Protein AF-A0A9D9GE45-F1 (afdb_monomer)

Solvent-accessible surface area (backbone atoms only — not comparable to full-atom values): 5219 Å² total; per-residue (Å²): 116,47,75,49,77,41,66,57,97,90,40,81,78,45,76,52,76,45,77,49,91,48,70,66,55,45,38,54,53,54,51,49,52,40,66,75,76,39,90,64,71,73,44,80,49,67,82,70,71,77,54,52,75,56,45,55,84,80,36,92,37,75,42,78,50,80,77,54,66,72,58,52,52,52,56,53,56,57,66,75,76,112

Secondary structure (DSSP, 8-state):
-EEEEEEETTEEEEEEEE--SSHHHHHHHHHHHHHHH-----EEE-S-THHHHHHTTT-S-EEE-PPPHHHHHHHHHHHT--

Foldseek 3Di:
DDWDWDDDPNHTPDTDDDDDPDLVSVLVVVVVVCVVVDHDAEAEDEDDPVNCVSCVVRYPYYDYDDDPVVVVVVVVVVVVVD

Structure (mmCIF, N/CA/C/O backbone):
data_AF-A0A9D9GE45-F1
#
_entry.id   AF-A0A9D9GE45-F1
#
loop_
_atom_site.group_PDB
_atom_site.id
_atom_site.type_symbol
_atom_site.label_atom_id
_atom_site.label_alt_id
_atom_site.label_comp_id
_atom_site.label_asym_id
_atom_site.label_entity_id
_atom_site.label_seq_id
_atom_site.pdbx_PDB_ins_code
_atom_site.Cartn_x
_atom_site.Cartn_y
_atom_site.Cartn_z
_atom_site.occupancy
_atom_site.B_iso_or_equiv
_atom_site.auth_seq_id
_atom_site.auth_comp_id
_atom_site.auth_asym_id
_atom_site.auth_atom_id
_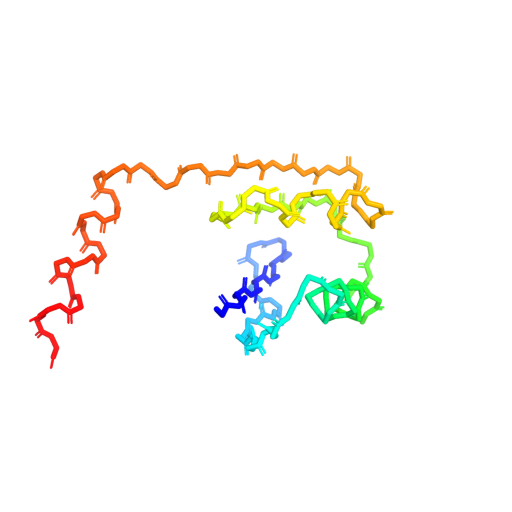atom_site.pdbx_PDB_model_num
A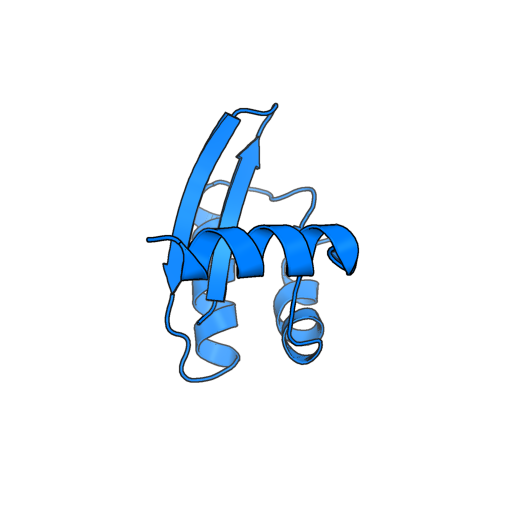TOM 1 N N . ASP A 1 1 ? 2.028 -0.804 -12.504 1.00 73.19 1 ASP A N 1
ATOM 2 C CA . ASP A 1 1 ? 1.322 0.368 -11.948 1.00 73.19 1 ASP A CA 1
ATOM 3 C C . ASP A 1 1 ? 0.813 0.030 -10.560 1.00 73.19 1 ASP A C 1
ATOM 5 O O . ASP A 1 1 ? 0.248 -1.043 -10.379 1.00 73.19 1 ASP A O 1
ATOM 9 N N . LEU A 1 2 ? 1.078 0.894 -9.582 1.00 77.44 2 LEU A N 1
ATOM 10 C CA . LEU A 1 2 ? 0.635 0.744 -8.200 1.00 77.44 2 LEU A CA 1
ATOM 11 C C . LEU A 1 2 ? -0.752 1.375 -8.060 1.00 77.44 2 LEU A C 1
ATOM 13 O O . LEU A 1 2 ? -0.932 2.546 -8.387 1.00 77.44 2 LEU A O 1
ATOM 17 N N . GLN A 1 3 ? -1.725 0.617 -7.566 1.00 82.56 3 GLN A N 1
ATOM 18 C CA . GLN A 1 3 ? -3.050 1.138 -7.232 1.00 82.56 3 GLN A CA 1
ATOM 19 C C . GLN A 1 3 ? -3.164 1.238 -5.714 1.00 82.56 3 GLN A C 1
ATOM 21 O O . GLN A 1 3 ? -2.944 0.251 -5.014 1.00 82.56 3 GLN A O 1
ATOM 26 N N . VAL A 1 4 ? -3.485 2.429 -5.211 1.00 83.69 4 VAL A N 1
ATOM 27 C CA . VAL A 1 4 ? -3.655 2.686 -3.780 1.00 83.69 4 VAL A CA 1
ATOM 28 C C . VAL A 1 4 ? -5.082 3.132 -3.528 1.00 83.69 4 VAL A C 1
ATOM 30 O O . VAL A 1 4 ? -5.569 4.083 -4.140 1.00 83.69 4 VAL A O 1
ATOM 33 N N . ILE A 1 5 ? -5.735 2.429 -2.611 1.00 84.81 5 ILE A N 1
ATOM 34 C CA . ILE A 1 5 ? -7.095 2.699 -2.163 1.00 84.81 5 ILE A CA 1
ATOM 35 C C . ILE A 1 5 ? -7.035 2.861 -0.647 1.00 84.81 5 ILE A C 1
ATOM 37 O O . ILE A 1 5 ? -6.557 1.971 0.052 1.00 84.81 5 ILE A O 1
ATOM 41 N N . LEU A 1 6 ? -7.527 3.991 -0.147 1.00 85.06 6 LEU A N 1
ATOM 42 C CA . LEU A 1 6 ? -7.682 4.263 1.274 1.00 85.06 6 LEU A CA 1
ATOM 43 C C . LEU A 1 6 ? -9.164 4.380 1.605 1.00 85.06 6 LEU A C 1
ATOM 45 O O . LEU A 1 6 ? -9.886 5.177 1.002 1.00 85.06 6 LEU A O 1
ATOM 49 N N . ALA A 1 7 ? -9.593 3.632 2.613 1.00 84.75 7 ALA A N 1
ATOM 50 C CA . ALA A 1 7 ? -10.937 3.713 3.152 1.00 84.75 7 ALA A CA 1
ATOM 51 C C . ALA A 1 7 ? -10.903 3.778 4.681 1.00 84.75 7 ALA A C 1
ATOM 53 O O . ALA A 1 7 ? -10.056 3.156 5.319 1.00 84.75 7 ALA A O 1
ATOM 54 N N . GLN A 1 8 ? -11.853 4.503 5.267 1.00 83.81 8 GLN A N 1
ATOM 55 C CA . GLN A 1 8 ? -12.049 4.590 6.711 1.00 83.81 8 GLN A CA 1
ATOM 56 C C . GLN A 1 8 ? -13.542 4.472 7.015 1.00 83.81 8 GLN A C 1
ATOM 58 O O . GLN A 1 8 ? -14.358 5.145 6.390 1.00 83.81 8 GLN A O 1
ATOM 63 N N . ASN A 1 9 ? -13.918 3.600 7.956 1.00 84.50 9 ASN A N 1
ATOM 64 C CA . ASN A 1 9 ? -15.320 3.370 8.341 1.00 84.50 9 ASN A CA 1
ATOM 65 C C . ASN A 1 9 ? -16.251 3.067 7.145 1.00 84.50 9 ASN A C 1
ATOM 67 O O . ASN A 1 9 ? -17.389 3.530 7.094 1.00 84.50 9 ASN A O 1
ATOM 71 N N . GLY A 1 10 ? -15.751 2.318 6.156 1.00 80.56 10 GLY A N 1
ATOM 72 C CA . GLY A 1 10 ? -16.493 1.974 4.937 1.00 80.56 10 GLY A CA 1
ATOM 73 C C . GLY A 1 10 ? -16.631 3.109 3.915 1.00 80.56 10 GLY A C 1
ATOM 74 O O . GLY A 1 10 ? -17.224 2.893 2.863 1.00 80.56 10 GLY A O 1
ATOM 75 N N . GLN A 1 11 ? -16.078 4.296 4.183 1.00 84.88 11 GLN A N 1
ATOM 76 C CA . GLN A 1 11 ? -16.020 5.397 3.224 1.00 84.88 11 GLN A CA 1
ATOM 77 C C . GLN A 1 11 ? -14.680 5.409 2.496 1.00 84.88 11 GLN A C 1
ATOM 79 O O . GLN A 1 11 ? -13.625 5.298 3.119 1.00 84.88 11 GLN A O 1
ATOM 84 N N . LEU A 1 12 ? -14.727 5.576 1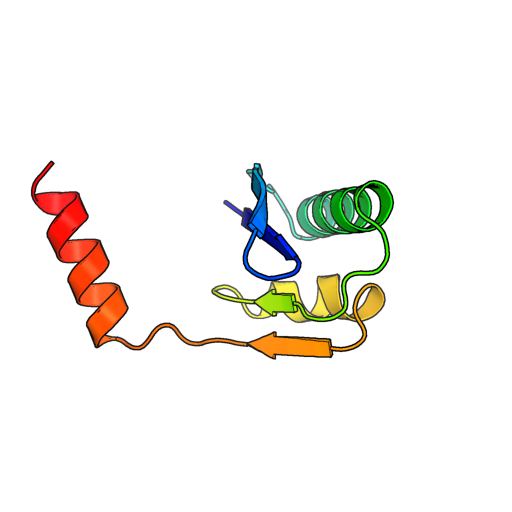.175 1.00 85.12 12 LEU A N 1
ATOM 85 C CA . LEU A 1 12 ? -13.542 5.794 0.357 1.00 85.12 12 LEU A CA 1
ATOM 86 C C . LEU A 1 12 ? -13.010 7.212 0.601 1.00 85.12 12 LEU A C 1
ATOM 88 O O . LEU A 1 12 ? -13.726 8.184 0.372 1.00 85.12 12 LEU A O 1
ATOM 92 N N . LEU A 1 13 ? -11.757 7.319 1.035 1.00 84.25 13 LEU A N 1
ATOM 93 C CA . LEU A 1 13 ? -11.078 8.597 1.265 1.00 84.25 13 LEU A CA 1
ATOM 94 C C . LEU A 1 13 ? -10.156 8.977 0.105 1.00 84.25 13 LEU A C 1
ATOM 96 O O . LEU A 1 13 ? -10.022 10.154 -0.222 1.00 84.25 13 LEU A O 1
ATOM 100 N N . PHE A 1 14 ? -9.519 7.980 -0.510 1.00 85.25 14 PHE A N 1
ATOM 101 C CA . PHE A 1 14 ? -8.562 8.175 -1.592 1.00 85.25 14 PHE A CA 1
ATOM 102 C C . PHE A 1 14 ? -8.529 6.947 -2.499 1.00 85.25 14 PHE A C 1
ATOM 104 O O . PHE A 1 14 ? -8.518 5.814 -2.023 1.00 85.25 14 PHE A O 1
ATOM 111 N N . ALA A 1 15 ? -8.478 7.170 -3.806 1.00 87.19 15 ALA A N 1
ATOM 112 C CA . ALA A 1 15 ? -8.181 6.140 -4.789 1.00 87.19 15 ALA A CA 1
ATOM 113 C C . ALA A 1 15 ? -7.320 6.768 -5.878 1.00 87.19 15 ALA A C 1
ATOM 115 O O . ALA A 1 15 ? -7.748 7.716 -6.536 1.00 87.19 15 ALA A O 1
ATOM 116 N N . ASN A 1 16 ? -6.104 6.266 -6.052 1.00 86.12 16 ASN A N 1
ATOM 117 C CA . ASN A 1 16 ? -5.202 6.779 -7.071 1.00 86.12 16 ASN A CA 1
ATOM 118 C C . ASN A 1 16 ? -4.313 5.667 -7.627 1.00 86.12 16 ASN A C 1
ATOM 120 O O . ASN A 1 16 ? -3.975 4.701 -6.939 1.00 86.12 16 ASN A O 1
ATOM 124 N N . SER A 1 17 ? -3.930 5.820 -8.888 1.00 85.56 17 SER A N 1
ATOM 125 C CA . SER A 1 17 ? -2.971 4.957 -9.561 1.00 85.56 17 SER A CA 1
ATOM 126 C C . SER A 1 17 ? -1.676 5.721 -9.782 1.00 85.56 17 SER A C 1
ATOM 128 O O . SER A 1 17 ? -1.669 6.768 -10.429 1.00 85.56 17 SER A O 1
ATOM 130 N N . PHE A 1 18 ? -0.572 5.171 -9.296 1.00 83.06 18 PHE A N 1
ATOM 131 C CA . PHE A 1 18 ? 0.755 5.726 -9.483 1.00 83.06 18 PHE A CA 1
ATOM 132 C C . PHE A 1 18 ? 1.617 4.763 -10.299 1.00 83.06 18 PHE A C 1
ATOM 134 O O . PHE A 1 18 ? 1.782 3.586 -9.967 1.00 83.06 18 PHE A O 1
ATOM 141 N N . LYS A 1 19 ? 2.188 5.258 -11.395 1.00 84.75 19 LYS A N 1
ATOM 142 C CA . LYS A 1 19 ? 3.089 4.475 -12.239 1.00 84.75 19 LYS A CA 1
ATOM 143 C C . LYS A 1 19 ? 4.505 4.513 -11.668 1.00 84.75 19 LYS A C 1
ATOM 145 O O . LYS A 1 19 ? 5.348 5.254 -12.156 1.00 84.75 19 LYS A O 1
ATOM 150 N N . ALA A 1 20 ? 4.738 3.714 -10.628 1.00 80.06 20 ALA A N 1
ATOM 151 C CA . ALA A 1 20 ? 6.061 3.547 -10.039 1.00 80.06 20 ALA A CA 1
ATOM 152 C C . ALA A 1 20 ? 7.008 2.855 -11.031 1.00 80.06 20 ALA A C 1
ATOM 154 O O . ALA A 1 20 ? 6.708 1.764 -11.522 1.00 80.06 20 ALA A O 1
ATOM 155 N N . VAL A 1 21 ? 8.148 3.485 -11.318 1.00 81.50 21 VAL A N 1
ATOM 156 C CA . VAL A 1 21 ? 9.195 2.937 -12.197 1.00 81.50 21 VAL A CA 1
ATOM 157 C C . VAL A 1 21 ? 10.105 1.972 -11.425 1.00 81.50 21 VAL A C 1
ATOM 159 O O . VAL A 1 21 ? 10.759 1.113 -12.013 1.00 81.50 21 VAL A O 1
ATOM 162 N N . ASN A 1 22 ? 10.138 2.091 -10.095 1.00 82.31 22 ASN A N 1
ATOM 163 C CA . ASN A 1 22 ? 10.872 1.217 -9.185 1.00 82.31 22 ASN A CA 1
ATOM 164 C C . ASN A 1 22 ? 10.226 1.196 -7.781 1.00 82.31 22 ASN A C 1
ATOM 166 O O . ASN A 1 22 ? 9.309 1.962 -7.480 1.00 82.31 22 ASN A O 1
ATOM 170 N N . ASN A 1 23 ? 10.744 0.334 -6.903 1.00 79.69 23 ASN A N 1
ATOM 171 C CA . ASN A 1 23 ? 10.236 0.160 -5.538 1.00 79.69 23 ASN A CA 1
ATOM 172 C C . ASN A 1 23 ? 10.446 1.387 -4.634 1.00 79.69 23 ASN A C 1
ATOM 174 O O . ASN A 1 23 ? 9.659 1.602 -3.717 1.00 79.69 23 ASN A O 1
ATOM 178 N N . I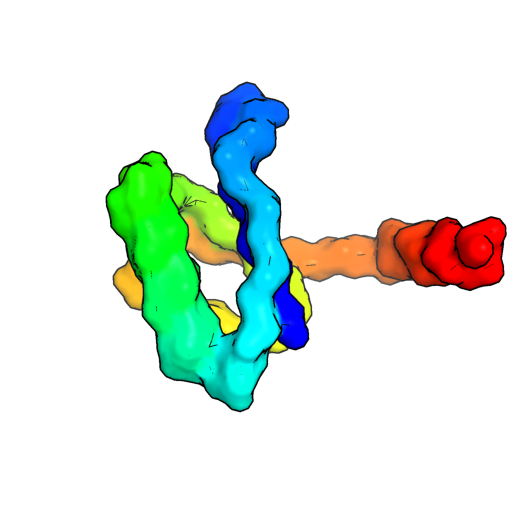LE A 1 24 ? 11.469 2.206 -4.898 1.00 83.12 24 ILE A N 1
ATOM 179 C CA . ILE A 1 24 ? 11.757 3.415 -4.112 1.00 83.12 24 ILE A CA 1
ATOM 180 C C . ILE A 1 24 ? 10.655 4.457 -4.334 1.00 83.12 24 ILE A C 1
ATOM 182 O O . ILE A 1 24 ? 10.138 5.037 -3.383 1.00 83.12 24 ILE A O 1
ATOM 186 N N . GLU A 1 25 ? 10.239 4.666 -5.583 1.00 84.50 25 GLU A N 1
ATOM 187 C CA . GLU A 1 25 ? 9.133 5.576 -5.898 1.00 84.50 25 GLU A CA 1
ATOM 188 C C . GLU A 1 25 ? 7.809 5.101 -5.291 1.00 84.50 25 GLU A C 1
ATOM 190 O O . GLU A 1 25 ? 7.053 5.910 -4.753 1.00 84.50 25 GLU A O 1
ATOM 195 N N . ALA A 1 26 ? 7.547 3.789 -5.325 1.00 82.06 26 ALA A N 1
ATOM 196 C CA . ALA A 1 26 ? 6.388 3.208 -4.654 1.00 82.06 26 ALA A CA 1
ATOM 197 C C . ALA A 1 26 ? 6.415 3.492 -3.142 1.00 82.06 26 ALA A C 1
ATOM 199 O O . ALA A 1 26 ? 5.391 3.874 -2.577 1.00 82.06 26 ALA A O 1
ATOM 200 N N . GLN A 1 27 ? 7.585 3.381 -2.501 1.00 81.00 27 GLN A N 1
ATOM 201 C CA . GLN A 1 27 ? 7.753 3.688 -1.081 1.00 81.00 27 GLN A CA 1
ATOM 202 C C . GLN A 1 27 ? 7.396 5.139 -0.759 1.00 81.00 27 GLN A C 1
ATOM 204 O O . GLN A 1 27 ? 6.605 5.389 0.149 1.00 81.00 27 GLN A O 1
ATOM 209 N N . TYR A 1 28 ? 7.954 6.094 -1.510 1.00 85.38 28 TYR A N 1
ATOM 210 C CA . TYR A 1 28 ? 7.700 7.518 -1.286 1.00 85.38 28 TYR A CA 1
ATOM 211 C C . TYR A 1 28 ? 6.231 7.873 -1.473 1.00 85.38 28 TYR A C 1
ATOM 213 O O . TYR A 1 28 ? 5.679 8.626 -0.674 1.00 85.38 28 TYR A O 1
ATOM 221 N N . PHE A 1 29 ? 5.591 7.311 -2.499 1.00 85.31 29 PHE A N 1
ATOM 222 C CA . PHE A 1 29 ? 4.175 7.542 -2.742 1.00 85.31 29 PHE A CA 1
ATOM 223 C C . PHE A 1 29 ? 3.315 7.035 -1.579 1.00 85.31 29 PHE A C 1
ATOM 225 O O . PHE A 1 29 ? 2.472 7.764 -1.063 1.00 85.31 29 PHE A O 1
ATOM 232 N N . ILE A 1 30 ? 3.564 5.809 -1.118 1.00 81.00 30 ILE A N 1
ATOM 233 C CA . ILE A 1 30 ? 2.808 5.205 -0.018 1.00 81.00 30 ILE A CA 1
ATOM 234 C C . ILE A 1 30 ? 3.042 5.959 1.300 1.00 81.00 30 ILE A C 1
ATOM 236 O O . ILE A 1 30 ? 2.089 6.210 2.038 1.00 81.00 30 ILE A O 1
ATOM 240 N N . ALA A 1 31 ? 4.282 6.375 1.575 1.00 80.94 31 ALA A N 1
ATOM 241 C CA . ALA A 1 31 ? 4.613 7.181 2.748 1.00 80.94 31 ALA A CA 1
ATOM 242 C C . ALA A 1 31 ? 3.929 8.559 2.716 1.00 80.94 31 ALA A C 1
ATOM 244 O O . ALA A 1 31 ? 3.418 9.007 3.740 1.00 80.94 31 ALA A O 1
ATOM 245 N N . ALA A 1 32 ? 3.861 9.208 1.548 1.00 85.69 32 ALA A N 1
ATOM 246 C CA . ALA A 1 32 ? 3.163 10.482 1.383 1.00 85.69 32 ALA A CA 1
ATOM 247 C C . ALA A 1 32 ? 1.656 10.347 1.658 1.00 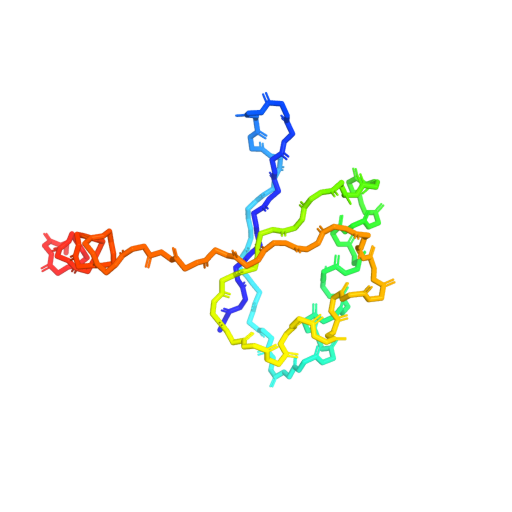85.69 32 ALA A C 1
ATOM 249 O O . ALA A 1 32 ? 1.099 11.151 2.403 1.00 85.69 32 ALA A O 1
ATOM 250 N N . VAL A 1 33 ? 1.015 9.292 1.140 1.00 83.88 33 VAL A N 1
ATOM 251 C CA . VAL A 1 33 ? -0.401 8.999 1.426 1.00 83.88 33 VAL A CA 1
ATOM 252 C C . VAL A 1 33 ? -0.617 8.758 2.925 1.00 83.88 33 VAL A C 1
ATOM 254 O O . VAL A 1 33 ? -1.540 9.317 3.514 1.00 83.88 33 VAL A O 1
ATOM 257 N N . ALA A 1 34 ? 0.251 7.978 3.575 1.00 81.88 34 ALA A N 1
ATOM 258 C CA . ALA A 1 34 ? 0.165 7.747 5.018 1.00 81.88 34 ALA A CA 1
ATOM 259 C C . ALA A 1 34 ? 0.366 9.037 5.837 1.00 81.88 34 ALA A C 1
ATOM 261 O O . ALA A 1 34 ? -0.261 9.222 6.877 1.00 81.88 34 ALA A O 1
ATOM 262 N N . GLN A 1 35 ? 1.214 9.955 5.372 1.00 84.56 35 GLN A N 1
ATOM 263 C CA . GLN A 1 35 ? 1.426 11.239 6.035 1.00 84.56 35 GLN A CA 1
ATOM 264 C C . GLN A 1 35 ? 0.216 12.177 5.895 1.00 84.56 35 GLN A C 1
ATOM 266 O O . GLN A 1 35 ? -0.119 12.874 6.851 1.00 84.56 35 GLN A O 1
ATOM 271 N N . GLU A 1 36 ? -0.434 12.200 4.730 1.00 86.19 36 GLU A N 1
ATOM 272 C CA . GLU A 1 36 ? -1.571 13.082 4.442 1.00 86.19 36 GLU A CA 1
ATOM 273 C C . GLU A 1 36 ? -2.838 12.677 5.208 1.00 86.19 36 GLU A C 1
ATOM 275 O O . GLU A 1 36 ? -3.524 13.530 5.771 1.00 86.19 36 GLU A O 1
ATOM 280 N N . TYR A 1 37 ? -3.128 11.377 5.272 1.00 83.75 37 TYR A N 1
ATOM 281 C CA . TYR A 1 37 ? -4.371 10.865 5.857 1.00 83.75 37 TYR A CA 1
ATOM 282 C C . TYR A 1 37 ? -4.227 10.369 7.305 1.00 83.75 37 TYR A C 1
ATOM 284 O O . TYR A 1 37 ? -5.216 9.988 7.934 1.00 83.75 37 TYR A O 1
ATOM 292 N N . GLY A 1 38 ? -3.015 10.414 7.860 1.00 79.38 38 GLY A N 1
ATOM 293 C CA . GLY A 1 38 ? -2.729 9.992 9.226 1.00 79.38 38 GLY A CA 1
ATOM 294 C C . GLY A 1 38 ? -2.477 8.483 9.363 1.00 79.38 38 GLY A C 1
ATOM 295 O O . GLY A 1 38 ? -2.281 7.776 8.374 1.00 79.38 38 GLY A O 1
ATOM 296 N N . PRO A 1 39 ? -2.425 7.964 10.604 1.00 76.81 39 PRO A N 1
ATOM 297 C CA . PRO A 1 39 ? -1.998 6.593 10.858 1.00 76.81 39 PRO A CA 1
ATOM 298 C C . PRO A 1 39 ? -2.929 5.578 10.185 1.00 76.81 39 PRO A C 1
ATOM 300 O O . PRO A 1 39 ? -4.106 5.469 10.524 1.00 76.81 39 PRO A O 1
ATOM 303 N N . ILE A 1 40 ? -2.373 4.806 9.251 1.00 78.44 40 ILE A N 1
ATOM 304 C CA . ILE A 1 40 ? -3.079 3.721 8.568 1.00 78.44 40 ILE A CA 1
ATOM 305 C C . ILE A 1 40 ? -2.996 2.466 9.440 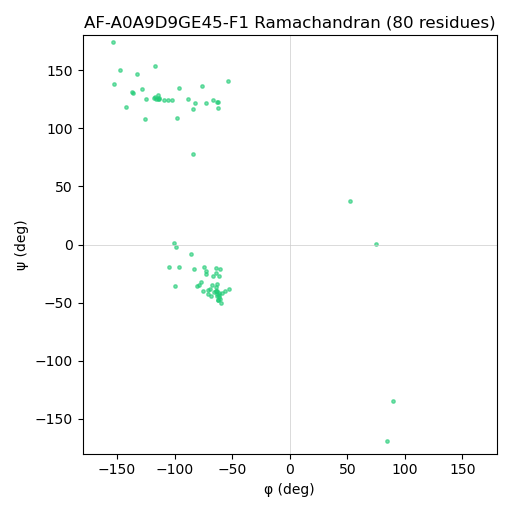1.00 78.44 40 ILE A C 1
ATOM 307 O O . ILE A 1 40 ? -1.911 1.947 9.704 1.00 78.44 40 ILE A O 1
ATOM 311 N N . GLU A 1 41 ? -4.151 1.983 9.898 1.00 73.81 41 GLU A N 1
ATOM 312 C CA . GLU A 1 41 ? -4.219 0.830 10.802 1.00 73.81 41 GLU A CA 1
ATOM 313 C C . GLU A 1 41 ? -3.973 -0.497 10.088 1.00 73.81 41 GLU A C 1
ATOM 315 O O . GLU A 1 41 ? -3.295 -1.355 10.641 1.00 73.81 41 GLU A O 1
ATOM 320 N N . ASN A 1 42 ? -4.506 -0.662 8.875 1.00 75.44 42 ASN A N 1
ATOM 321 C CA . ASN A 1 42 ? -4.462 -1.915 8.128 1.00 75.44 42 ASN A CA 1
ATOM 322 C C . ASN A 1 42 ? -4.121 -1.651 6.664 1.00 75.44 42 ASN A C 1
ATOM 324 O O . ASN A 1 42 ? -4.759 -0.817 6.020 1.00 75.44 42 ASN A O 1
ATOM 328 N N . VAL A 1 43 ? -3.163 -2.404 6.129 1.00 79.62 43 VAL A N 1
ATOM 329 C CA . VAL A 1 43 ? -2.826 -2.378 4.704 1.00 79.62 43 VAL A CA 1
ATOM 330 C C . VAL A 1 43 ? -3.170 -3.708 4.061 1.00 79.62 43 VAL A C 1
ATOM 332 O O . VAL A 1 43 ? -2.721 -4.763 4.509 1.00 79.62 43 VAL A O 1
ATOM 335 N N . LEU A 1 44 ? -3.958 -3.635 2.991 1.00 76.44 44 LEU A N 1
ATOM 336 C CA . LEU A 1 44 ? -4.272 -4.759 2.124 1.00 76.44 44 LEU A CA 1
ATOM 337 C C . LEU A 1 44 ? -3.356 -4.702 0.904 1.00 76.44 44 LEU A C 1
ATOM 339 O O . LEU A 1 44 ? -3.502 -3.825 0.055 1.00 76.44 44 LEU A O 1
ATOM 343 N N . LEU A 1 45 ? -2.406 -5.633 0.826 1.00 76.44 45 LEU A N 1
ATOM 344 C CA . LEU A 1 45 ? -1.474 -5.717 -0.295 1.00 76.44 45 LEU A CA 1
ATOM 345 C C . LEU A 1 45 ? -1.894 -6.839 -1.254 1.00 76.44 45 LEU A C 1
ATOM 347 O O . LEU A 1 45 ? -2.009 -7.999 -0.851 1.00 76.44 45 LEU A O 1
ATOM 351 N N . GLY A 1 46 ? -2.087 -6.487 -2.524 1.00 73.25 46 GLY A N 1
ATOM 352 C CA . GLY A 1 46 ? -2.267 -7.423 -3.634 1.00 73.25 46 GLY A CA 1
ATOM 353 C C . GLY A 1 46 ? -1.130 -7.286 -4.651 1.00 73.25 46 GLY A C 1
ATOM 354 O O . GLY A 1 46 ? -0.531 -6.219 -4.774 1.00 73.25 46 GLY A O 1
ATOM 355 N N . GLY A 1 47 ? -0.828 -8.353 -5.394 1.00 74.69 47 GLY A N 1
ATOM 356 C CA . GLY A 1 47 ? 0.196 -8.336 -6.449 1.00 74.69 47 GLY A CA 1
ATOM 357 C C . GLY A 1 47 ? 1.609 -8.696 -5.970 1.00 74.69 47 GLY A C 1
ATOM 358 O O . GLY A 1 47 ? 1.788 -9.699 -5.276 1.00 74.69 47 GLY A O 1
ATOM 359 N N . ASP A 1 48 ? 2.611 -7.916 -6.396 1.00 72.31 48 ASP A N 1
ATOM 360 C CA . ASP A 1 48 ? 4.043 -8.232 -6.259 1.00 72.31 48 ASP A CA 1
ATOM 361 C C . ASP A 1 48 ? 4.485 -8.353 -4.784 1.00 72.31 48 ASP A C 1
ATOM 363 O O . ASP A 1 48 ? 4.314 -7.411 -4.002 1.00 72.31 48 ASP A O 1
ATOM 367 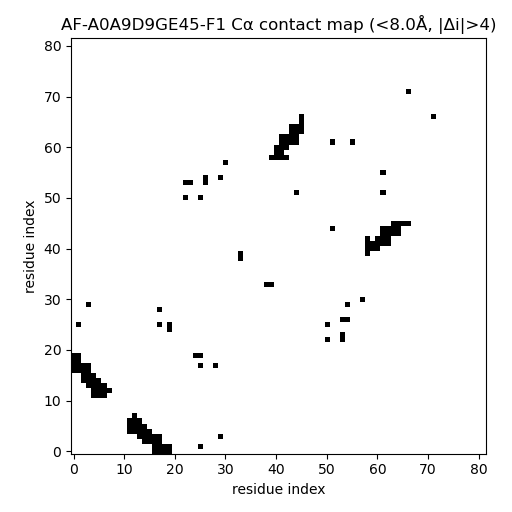N N . PRO A 1 49 ? 5.055 -9.497 -4.360 1.00 68.81 49 PRO A N 1
ATOM 368 C CA . PRO A 1 49 ? 5.558 -9.669 -3.006 1.00 68.81 49 PRO A CA 1
ATOM 369 C C . PRO A 1 49 ? 6.726 -8.760 -2.620 1.00 68.81 49 PRO A C 1
ATOM 371 O O . PRO A 1 49 ? 6.842 -8.442 -1.440 1.00 68.81 49 PRO A O 1
ATOM 374 N N . ALA A 1 50 ? 7.525 -8.266 -3.569 1.00 73.56 50 ALA A N 1
ATOM 375 C CA . ALA A 1 50 ? 8.649 -7.376 -3.272 1.00 73.56 50 ALA A CA 1
ATOM 376 C C . ALA A 1 50 ? 8.212 -6.029 -2.667 1.00 73.56 50 ALA A C 1
ATOM 378 O O . ALA A 1 50 ? 9.004 -5.351 -2.016 1.00 73.56 50 ALA A O 1
ATOM 379 N N . LEU A 1 51 ? 6.948 -5.642 -2.860 1.00 73.44 51 LEU A N 1
ATOM 380 C CA . LEU A 1 51 ? 6.380 -4.415 -2.306 1.00 73.44 51 LEU A CA 1
ATOM 381 C C . LEU A 1 51 ? 6.134 -4.509 -0.795 1.00 73.44 51 LEU A C 1
ATOM 383 O O . LEU A 1 51 ? 6.145 -3.488 -0.117 1.00 73.44 51 LEU A O 1
ATOM 387 N N . GLU A 1 52 ? 5.949 -5.712 -0.249 1.00 78.69 52 GLU A N 1
ATOM 388 C CA . GLU A 1 52 ? 5.706 -5.920 1.184 1.00 78.69 52 GLU A CA 1
ATOM 389 C C . GLU A 1 52 ? 6.905 -5.477 2.029 1.00 78.69 52 GLU A C 1
ATOM 391 O O . GLU A 1 52 ? 6.748 -4.764 3.023 1.00 78.69 52 GLU A O 1
ATOM 396 N N . ASP A 1 53 ? 8.111 -5.820 1.572 1.00 76.38 53 ASP A N 1
ATOM 397 C CA . ASP A 1 53 ? 9.362 -5.421 2.216 1.00 76.38 53 ASP A CA 1
ATOM 398 C C . ASP A 1 53 ? 9.549 -3.903 2.261 1.00 76.38 53 ASP A C 1
ATOM 400 O O . ASP A 1 53 ? 10.198 -3.391 3.169 1.00 76.38 53 ASP A O 1
ATOM 404 N N . VAL A 1 54 ? 8.949 -3.192 1.308 1.00 73.19 54 VAL A N 1
ATOM 405 C CA . VAL A 1 54 ? 9.033 -1.737 1.167 1.00 73.19 54 VAL A CA 1
ATOM 406 C C . VAL A 1 54 ? 8.078 -1.025 2.129 1.00 73.19 54 VAL A C 1
ATOM 408 O O . VAL A 1 54 ? 8.394 0.046 2.651 1.00 73.19 54 VAL A O 1
ATOM 411 N N . ILE A 1 55 ? 6.902 -1.608 2.371 1.00 76.50 55 ILE A N 1
ATOM 412 C CA . ILE A 1 55 ? 5.830 -0.956 3.133 1.00 76.50 55 ILE A CA 1
ATOM 413 C C . ILE A 1 55 ? 5.804 -1.351 4.613 1.00 76.50 55 ILE A C 1
ATOM 415 O O . ILE A 1 55 ? 5.269 -0.603 5.429 1.00 76.50 55 ILE A O 1
ATOM 419 N N . LYS A 1 56 ? 6.420 -2.476 4.997 1.00 78.31 56 LYS A N 1
ATOM 420 C CA . LYS A 1 56 ? 6.464 -2.953 6.396 1.00 78.31 56 LYS A CA 1
ATOM 421 C C . LYS A 1 56 ? 7.131 -1.996 7.380 1.00 78.31 56 LYS A C 1
ATOM 423 O O . LYS A 1 56 ? 6.873 -2.081 8.574 1.00 78.31 56 LYS A O 1
ATOM 428 N N . GLU A 1 57 ? 7.963 -1.079 6.896 1.00 74.50 57 GLU A N 1
ATOM 429 C CA . GLU A 1 57 ? 8.576 -0.038 7.729 1.00 74.50 57 GLU A CA 1
ATOM 430 C C . GLU A 1 57 ? 7.574 1.050 8.146 1.00 74.50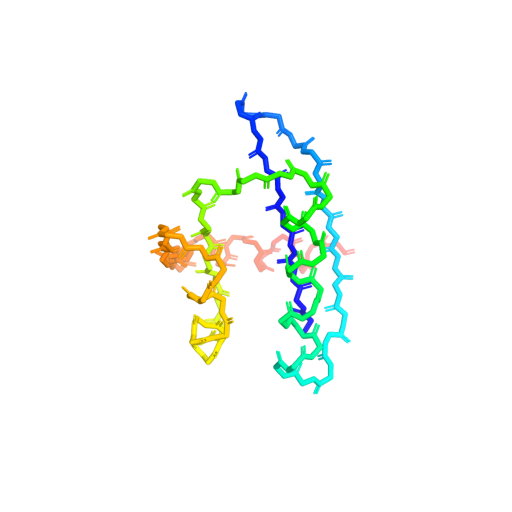 57 GLU A C 1
ATOM 432 O O . GLU A 1 57 ? 7.767 1.709 9.166 1.00 74.50 57 GLU A O 1
ATOM 437 N N . HIS A 1 58 ? 6.487 1.211 7.385 1.00 72.81 58 HIS A N 1
ATOM 438 C CA . HIS A 1 58 ? 5.502 2.282 7.564 1.00 72.81 58 HIS A CA 1
ATOM 439 C C . HIS A 1 58 ? 4.201 1.801 8.212 1.00 72.81 58 HIS A C 1
ATOM 441 O O . HIS A 1 58 ? 3.466 2.610 8.779 1.00 72.81 58 HIS A O 1
ATOM 447 N N . PHE A 1 59 ? 3.919 0.493 8.181 1.00 77.38 59 PHE A N 1
ATOM 448 C CA . PHE A 1 59 ? 2.650 -0.066 8.654 1.00 77.38 59 PHE A C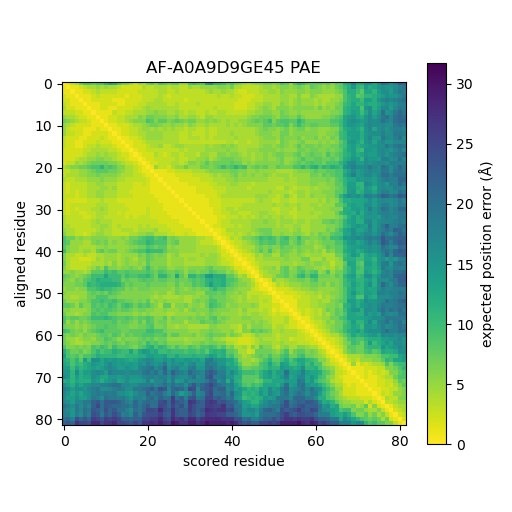A 1
ATOM 449 C C . PHE A 1 59 ? 2.845 -1.209 9.639 1.00 77.38 59 PHE A C 1
ATOM 451 O O . PHE A 1 59 ? 3.606 -2.142 9.403 1.00 77.38 59 PHE A O 1
ATOM 458 N N . LYS A 1 60 ? 2.091 -1.161 10.741 1.00 74.81 60 LYS A N 1
ATOM 459 C CA . LYS A 1 60 ? 2.127 -2.192 11.789 1.00 74.81 60 LYS A CA 1
ATOM 460 C C . LYS A 1 60 ? 1.372 -3.463 11.412 1.00 74.81 60 LYS A C 1
ATOM 462 O O . LYS A 1 60 ? 1.766 -4.543 11.842 1.00 74.81 60 LYS A O 1
ATOM 467 N N . HIS A 1 61 ? 0.295 -3.337 10.637 1.00 78.62 61 HIS A N 1
ATOM 468 C CA . HIS A 1 61 ? -0.535 -4.466 10.232 1.00 78.62 61 HIS A CA 1
ATOM 469 C C . HIS A 1 61 ? -0.667 -4.496 8.714 1.00 78.62 61 HIS A C 1
ATOM 471 O O . HIS A 1 61 ? -1.353 -3.673 8.106 1.00 78.62 61 HIS A O 1
ATOM 477 N N . ILE A 1 62 ? 0.006 -5.470 8.109 1.00 80.25 62 ILE A N 1
ATOM 478 C CA . ILE A 1 62 ? -0.083 -5.761 6.682 1.00 80.25 62 ILE A CA 1
ATOM 479 C C . ILE A 1 62 ? -0.741 -7.123 6.547 1.00 80.25 62 ILE A C 1
ATOM 481 O O . ILE A 1 62 ? -0.297 -8.102 7.142 1.00 80.25 62 ILE A O 1
ATOM 485 N N . SER A 1 63 ? -1.817 -7.174 5.774 1.00 79.12 63 SER A N 1
ATOM 486 C CA . SER A 1 63 ? -2.462 -8.415 5.374 1.00 79.12 63 SER A CA 1
ATOM 487 C C . SER A 1 63 ? -2.370 -8.532 3.863 1.00 79.12 63 SER A C 1
ATOM 489 O O . SER A 1 63 ? -2.775 -7.630 3.126 1.00 79.12 63 SER A O 1
ATOM 491 N N . ARG A 1 64 ? -1.846 -9.657 3.382 1.00 74.19 64 ARG A N 1
ATOM 492 C CA . ARG A 1 64 ? -1.987 -9.997 1.969 1.00 74.19 64 ARG A CA 1
ATOM 493 C C . ARG A 1 64 ? -3.400 -10.490 1.737 1.00 74.19 64 ARG A C 1
ATOM 495 O O . ARG A 1 64 ? -3.903 -11.315 2.498 1.00 74.19 64 ARG A O 1
ATOM 502 N N . PHE A 1 65 ? -4.004 -10.036 0.654 1.00 72.75 65 PHE A N 1
ATOM 503 C CA . PHE A 1 65 ? -5.189 -10.685 0.128 1.00 72.75 65 PHE A CA 1
ATOM 504 C C . PHE A 1 65 ? -4.833 -11.272 -1.230 1.00 72.75 65 PHE A C 1
ATOM 506 O O . PHE A 1 65 ? -4.325 -10.594 -2.123 1.00 72.75 65 PHE A O 1
ATOM 513 N N . SER A 1 66 ? -5.071 -12.566 -1.381 1.00 64.81 66 SER A N 1
ATOM 514 C CA . SER A 1 66 ? -5.237 -13.156 -2.699 1.00 64.81 66 SER A CA 1
ATOM 515 C C . SER A 1 66 ? -6.678 -12.906 -3.106 1.00 64.81 66 SER A C 1
ATOM 517 O O . SER A 1 66 ? -7.597 -13.310 -2.392 1.00 64.81 66 SER A O 1
ATOM 519 N N . ILE A 1 67 ? -6.880 -12.235 -4.236 1.00 64.00 67 ILE A N 1
ATOM 520 C CA . ILE A 1 67 ? -8.192 -12.242 -4.878 1.00 64.00 67 ILE A CA 1
ATOM 521 C C . ILE A 1 67 ? -8.451 -13.701 -5.274 1.00 64.00 67 ILE A C 1
ATOM 523 O O . ILE A 1 67 ? -7.603 -14.267 -5.968 1.00 64.00 67 ILE A O 1
ATOM 527 N N . PRO A 1 68 ? -9.548 -14.329 -4.812 1.00 70.88 68 PRO A N 1
ATOM 528 C CA . PRO A 1 68 ? -9.908 -15.669 -5.254 1.00 70.88 68 PRO A CA 1
ATOM 529 C C . PRO A 1 68 ? -9.966 -15.717 -6.782 1.00 70.88 68 PRO A C 1
ATOM 531 O O . PRO A 1 68 ? -10.440 -14.767 -7.407 1.00 70.88 68 PRO A O 1
ATOM 534 N N . GLU A 1 69 ? -9.491 -16.811 -7.371 1.00 70.69 69 GLU A N 1
ATOM 535 C CA . GLU A 1 69 ? -9.375 -16.993 -8.827 1.00 70.69 69 GLU A CA 1
ATOM 536 C C . GLU A 1 69 ? -10.713 -16.706 -9.538 1.00 70.69 69 GLU A C 1
ATOM 538 O O . GLU A 1 69 ? -10.764 -15.984 -10.528 1.00 70.69 69 GLU A O 1
ATOM 543 N N . GLU A 1 70 ? -11.815 -17.109 -8.906 1.00 63.69 70 GLU A N 1
ATOM 544 C CA . GLU A 1 70 ? -13.205 -16.862 -9.311 1.00 63.69 70 GLU A CA 1
ATOM 545 C C . GLU A 1 70 ? -13.540 -15.366 -9.493 1.00 63.69 70 GLU A C 1
ATOM 547 O O . GLU A 1 70 ? -14.246 -14.977 -10.425 1.00 63.69 70 GLU A O 1
ATOM 552 N N . ILE A 1 71 ? -13.026 -14.495 -8.615 1.00 61.44 71 ILE A N 1
ATOM 553 C CA . ILE A 1 71 ? -13.230 -13.041 -8.705 1.00 61.44 71 ILE A CA 1
ATOM 554 C C . ILE A 1 71 ? -12.300 -12.432 -9.760 1.00 61.44 71 ILE A C 1
ATOM 556 O O . ILE A 1 71 ? -12.701 -11.498 -10.458 1.00 61.44 71 ILE A O 1
ATOM 560 N N . GLN A 1 72 ? -11.082 -12.959 -9.916 1.00 59.41 72 GLN A N 1
ATOM 561 C CA . GLN A 1 72 ? -10.179 -12.551 -10.997 1.00 59.41 72 GLN A CA 1
ATOM 562 C C . GLN A 1 72 ? -10.773 -12.859 -12.375 1.00 59.41 72 GLN A C 1
ATOM 564 O O . GLN A 1 72 ? -10.799 -11.977 -13.234 1.00 59.41 72 GLN A O 1
ATOM 569 N N . GLU A 1 73 ? -11.294 -14.071 -12.569 1.00 64.06 73 GLU A N 1
ATOM 570 C CA . GLU A 1 73 ? -11.956 -14.488 -13.806 1.00 64.06 73 GLU A CA 1
ATOM 571 C C . GLU A 1 73 ? -13.193 -13.635 -14.097 1.00 64.06 73 GLU A C 1
ATOM 573 O O . GLU A 1 73 ? -13.373 -13.167 -15.223 1.00 64.06 73 GLU A O 1
ATOM 578 N N . PHE A 1 74 ? -14.014 -13.351 -13.082 1.00 68.62 74 PHE A N 1
ATOM 579 C CA . PHE A 1 74 ? -15.180 -12.483 -13.235 1.00 68.62 74 PHE A CA 1
ATOM 580 C C . PHE A 1 74 ? -14.805 -11.059 -13.688 1.00 68.62 74 PHE A C 1
ATOM 582 O O . PHE A 1 74 ? -15.401 -10.535 -14.633 1.00 68.62 74 PHE A O 1
ATOM 589 N N . LEU A 1 75 ? -13.798 -10.438 -13.060 1.00 48.31 75 LEU A N 1
ATOM 590 C CA . LEU A 1 75 ? -13.306 -9.106 -13.441 1.00 48.31 75 LEU A CA 1
ATOM 591 C C . LEU A 1 75 ? -12.695 -9.097 -14.851 1.00 48.31 75 LEU A C 1
ATOM 593 O O . LEU A 1 75 ? -12.868 -8.127 -15.590 1.00 48.31 75 LEU A O 1
ATOM 597 N N . HIS A 1 76 ? -12.014 -10.179 -15.238 1.00 51.88 76 HIS A N 1
ATOM 598 C CA . HIS A 1 76 ? -11.443 -10.340 -16.574 1.00 51.88 76 HIS A CA 1
ATOM 599 C C . HIS A 1 76 ? -12.521 -10.518 -17.655 1.00 51.88 76 HIS A C 1
ATOM 601 O O . HIS A 1 76 ? -12.408 -9.952 -18.737 1.00 51.88 76 HIS A O 1
ATOM 607 N N . CYS A 1 77 ? -13.603 -11.242 -17.362 1.00 50.19 77 CYS A N 1
ATOM 608 C CA . CYS A 1 77 ? -14.742 -11.381 -18.272 1.00 50.19 77 CYS A CA 1
ATOM 609 C C . CYS A 1 77 ? -15.457 -10.044 -18.531 1.00 50.19 77 CYS A C 1
ATOM 611 O O . CYS A 1 77 ? -15.842 -9.762 -19.662 1.00 50.19 77 CYS A O 1
ATOM 613 N N . GLN A 1 78 ? -15.626 -9.202 -17.506 1.00 44.09 78 GLN A N 1
ATOM 614 C CA . GLN A 1 78 ? -16.290 -7.899 -17.653 1.00 44.09 78 GLN A CA 1
ATOM 615 C C . GLN A 1 78 ? -15.477 -6.913 -18.507 1.00 44.09 78 GLN A C 1
ATOM 617 O O . GLN A 1 78 ? -16.059 -6.136 -19.259 1.00 44.09 78 GLN A O 1
ATOM 622 N N . SER A 1 79 ? -14.142 -6.951 -18.435 1.00 47.09 79 SER A N 1
ATOM 623 C CA . SER A 1 79 ? -13.288 -6.039 -19.209 1.00 47.09 79 SER A CA 1
ATOM 624 C C . SER A 1 79 ? -13.206 -6.376 -20.700 1.00 47.09 79 SER A C 1
ATOM 626 O O . SER A 1 79 ? -12.856 -5.503 -21.486 1.00 47.09 79 SER A O 1
ATOM 628 N N . GLN A 1 80 ? -13.548 -7.605 -21.101 1.00 53.53 80 GLN A N 1
ATOM 629 C CA . GLN A 1 80 ? -13.608 -8.022 -22.510 1.00 53.53 80 GLN A CA 1
ATOM 630 C C . GLN A 1 80 ? -14.955 -7.716 -23.189 1.00 53.53 80 GLN A C 1
ATOM 632 O O . GLN A 1 80 ? -15.088 -7.903 -24.397 1.00 53.53 80 GLN A O 1
ATOM 637 N N . LEU A 1 81 ? -15.959 -7.283 -22.421 1.00 48.56 81 LEU A N 1
ATOM 638 C CA . LEU A 1 81 ? -17.308 -6.971 -22.908 1.00 48.56 81 LEU A CA 1
ATOM 639 C C . LEU A 1 81 ? -17.560 -5.460 -23.097 1.00 48.56 81 LEU A C 1
ATOM 641 O O . LEU A 1 81 ? -18.668 -5.085 -23.485 1.00 48.56 81 LEU A O 1
ATOM 645 N N . LEU A 1 82 ? -16.557 -4.614 -22.832 1.00 41.72 82 LEU A N 1
ATOM 646 C CA . LEU A 1 82 ? -16.550 -3.161 -23.062 1.00 41.72 82 LEU A CA 1
ATOM 647 C C . LEU A 1 82 ? -15.700 -2.809 -24.287 1.00 41.72 82 LEU A C 1
ATOM 649 O O . LEU A 1 82 ? -16.113 -1.883 -25.020 1.00 41.72 82 LEU A O 1
#

Radius of gyration: 13.96 Å; Cα contacts (8 Å, |Δi|>4): 75; chains: 1; bounding box: 29×30×35 Å

Nearest PDB structures (foldseek):
  6llq-assembly1_A  TM=5.855E-01  e=1.241E+00  unidentified
  1xvi-assembly1_A  TM=3.620E-01  e=4.736E-01  Escherichia coli K-12

Sequence (82 aa):
DLQVILAQNGQLLFANSFKAVNNIEAQYFIAAVAQEYGPIENVLLGGDPALEDVIKEHFKHISRFSIPEEIQEFLHCQSQLL

pLDDT: mean 75.27, std 10.95, range [41.72, 87.19]

Mean predicted aligned error: 8.38 Å